Protein AF-A0A177IP87-F1 (afdb_monomer_lite)

Secondary structure (DSSP, 8-state):
--HHHHHHHHHHHHHHHHHHHHHHHHHHHHHHHHHHHHHHHHTT--HHHHHHHHT--HHHHHHHHHHHHHHHHHHHHHHGGGG----------

pLDDT: mean 85.13, std 15.01, range [49.0, 97.25]

Sequence (93 aa):
MNQKVQAVLKLKVEQFTEIAAQEEAIELATIESAKAIRKLQDNGVTMDEAADSTGLSVNRLRAIIKRAEELERLEDEDDSSESNMLDNSSENI

Organism: NCBI:txid1705

Structure (mmCIF, N/CA/C/O backbone):
data_AF-A0A177IP87-F1
#
_entry.id   AF-A0A177IP87-F1
#
loop_
_atom_site.group_PDB
_atom_site.id
_atom_site.type_symbol
_atom_site.label_atom_id
_atom_site.label_alt_id
_atom_site.label_comp_id
_atom_site.label_asym_id
_atom_site.label_entity_id
_atom_site.label_seq_id
_atom_site.pdbx_PDB_ins_code
_atom_site.Cartn_x
_atom_site.Cartn_y
_atom_site.Cartn_z
_atom_site.occupancy
_atom_site.B_iso_or_equiv
_atom_site.auth_seq_id
_atom_site.auth_comp_id
_atom_site.auth_asym_id
_atom_site.auth_atom_id
_atom_site.pdbx_PDB_model_num
ATOM 1 N N . MET A 1 1 ? 25.757 -7.435 -34.473 1.00 61.75 1 MET A N 1
ATOM 2 C CA . MET A 1 1 ? 24.868 -7.680 -33.314 1.00 61.75 1 MET A CA 1
ATOM 3 C C . MET A 1 1 ? 23.714 -8.559 -33.782 1.00 61.75 1 MET A C 1
ATOM 5 O O . MET A 1 1 ? 23.140 -8.265 -34.821 1.00 61.75 1 MET A O 1
ATOM 9 N N . ASN A 1 2 ? 23.452 -9.691 -33.124 1.00 85.00 2 ASN A N 1
ATOM 10 C CA . ASN A 1 2 ? 22.460 -10.665 -33.594 1.00 85.00 2 ASN A CA 1
ATOM 11 C C . ASN A 1 2 ? 21.036 -10.146 -33.306 1.00 85.00 2 ASN A C 1
ATOM 13 O O . ASN A 1 2 ? 20.689 -9.949 -32.143 1.00 85.00 2 ASN A O 1
ATOM 17 N N . GLN A 1 3 ? 20.219 -9.925 -34.344 1.00 81.50 3 GLN A N 1
ATOM 18 C CA . GLN A 1 3 ? 18.867 -9.352 -34.221 1.00 81.50 3 GLN A CA 1
ATOM 19 C C . GLN A 1 3 ? 17.953 -10.153 -33.277 1.00 81.50 3 GLN A C 1
ATOM 21 O O . GLN A 1 3 ? 17.139 -9.572 -32.564 1.00 81.50 3 GLN A O 1
ATOM 26 N N . LYS A 1 4 ? 18.132 -11.480 -33.196 1.00 80.00 4 LYS A N 1
ATOM 27 C CA . LYS A 1 4 ? 17.373 -12.327 -32.261 1.00 80.00 4 LYS A CA 1
ATOM 28 C C . LYS A 1 4 ? 17.726 -12.040 -30.800 1.00 80.00 4 LYS A C 1
ATOM 30 O O . LYS A 1 4 ? 16.850 -12.053 -29.944 1.00 80.00 4 LYS A O 1
ATOM 35 N N . VAL A 1 5 ? 18.996 -11.741 -30.519 1.00 87.38 5 VAL A N 1
ATOM 36 C CA . VAL A 1 5 ? 19.463 -11.388 -29.167 1.00 87.38 5 VAL A CA 1
ATOM 37 C C . VAL A 1 5 ? 18.930 -10.013 -28.757 1.00 87.38 5 VAL A C 1
ATOM 39 O O . VAL A 1 5 ? 18.489 -9.851 -27.625 1.00 87.38 5 VAL A O 1
ATOM 42 N N . GLN A 1 6 ? 18.892 -9.046 -29.682 1.00 81.94 6 GLN A N 1
ATOM 43 C CA . GLN A 1 6 ? 18.316 -7.719 -29.425 1.00 81.94 6 GLN A CA 1
ATOM 44 C C . GLN A 1 6 ? 16.816 -7.772 -29.114 1.00 81.94 6 GLN A C 1
ATOM 46 O O . GLN A 1 6 ? 16.370 -7.102 -28.189 1.00 81.94 6 GLN A O 1
ATOM 51 N N . ALA A 1 7 ? 16.049 -8.584 -29.847 1.00 84.94 7 ALA A N 1
ATOM 52 C CA . ALA A 1 7 ? 14.610 -8.721 -29.623 1.00 84.94 7 ALA A CA 1
ATOM 53 C C . ALA A 1 7 ? 14.286 -9.312 -28.239 1.00 84.94 7 ALA A C 1
ATOM 55 O O . ALA A 1 7 ? 13.416 -8.801 -27.540 1.00 84.94 7 ALA A O 1
ATOM 56 N N . VAL A 1 8 ? 15.024 -10.346 -27.815 1.00 88.75 8 VAL A N 1
ATOM 57 C CA . VAL A 1 8 ? 14.853 -10.949 -26.481 1.00 88.75 8 VAL A CA 1
ATOM 58 C C . VAL A 1 8 ? 15.261 -9.978 -25.377 1.00 88.75 8 VAL A C 1
ATOM 60 O O . VAL A 1 8 ? 14.575 -9.890 -24.362 1.00 88.75 8 VAL A O 1
ATOM 63 N N . LEU A 1 9 ? 16.364 -9.245 -25.563 1.00 88.38 9 LEU A N 1
ATOM 64 C CA . LEU A 1 9 ? 16.806 -8.253 -24.587 1.00 88.38 9 LEU A CA 1
ATOM 65 C C . LEU A 1 9 ? 15.766 -7.136 -24.430 1.00 88.38 9 LEU A C 1
ATOM 67 O O . LEU A 1 9 ? 15.421 -6.797 -23.304 1.00 88.38 9 LEU A O 1
ATOM 71 N N . LYS A 1 10 ? 15.222 -6.627 -25.543 1.00 90.62 10 LYS A N 1
ATOM 72 C CA . LYS A 1 10 ? 14.176 -5.598 -25.535 1.00 90.62 10 LYS A CA 1
ATOM 73 C C . LYS A 1 10 ? 12.918 -6.062 -24.795 1.00 90.62 10 LYS A C 1
ATOM 75 O O . LYS A 1 10 ? 12.471 -5.358 -23.900 1.00 90.62 10 LYS A O 1
ATOM 80 N N . LEU A 1 11 ? 12.412 -7.258 -25.106 1.00 91.69 11 LEU A N 1
ATOM 81 C CA . LEU A 1 11 ? 11.234 -7.820 -24.436 1.00 91.69 11 LEU A CA 1
ATOM 82 C C . LEU A 1 11 ? 11.436 -7.930 -22.920 1.00 91.69 11 LEU A C 1
ATOM 84 O O . LEU A 1 11 ? 10.552 -7.575 -22.150 1.00 91.69 11 LEU A O 1
ATOM 88 N N . LYS A 1 12 ? 12.608 -8.408 -22.483 1.00 92.38 12 LYS A N 1
ATOM 89 C CA . LYS A 1 12 ? 12.911 -8.515 -21.052 1.00 92.38 12 LYS A CA 1
ATOM 90 C C . LYS A 1 12 ? 12.948 -7.148 -20.375 1.00 92.38 12 LYS A C 1
ATOM 92 O O . LYS A 1 12 ? 12.429 -7.021 -19.277 1.00 92.38 12 LYS A O 1
ATOM 97 N N . VAL A 1 13 ? 13.541 -6.141 -21.021 1.00 91.25 13 VAL A N 1
ATOM 98 C CA . VAL A 1 13 ? 13.573 -4.769 -20.491 1.00 91.25 13 VAL A CA 1
ATOM 99 C C . VAL A 1 13 ? 12.158 -4.211 -20.345 1.00 91.25 13 VAL A C 1
ATOM 101 O O . VAL A 1 13 ? 11.828 -3.719 -19.275 1.00 91.25 13 VAL A O 1
ATOM 104 N N . GLU A 1 14 ? 11.309 -4.352 -21.366 1.00 93.12 14 GLU A N 1
ATOM 105 C CA . GLU A 1 14 ? 9.909 -3.905 -21.310 1.00 93.12 14 GLU A CA 1
ATOM 106 C C . GLU A 1 14 ? 9.141 -4.579 -20.161 1.00 93.12 14 GLU A C 1
ATOM 108 O O . GLU A 1 14 ? 8.453 -3.898 -19.405 1.00 93.12 14 GLU A O 1
ATOM 113 N N . GLN A 1 15 ? 9.328 -5.889 -19.968 1.00 89.81 15 GLN A N 1
ATOM 114 C CA . GLN A 1 15 ? 8.724 -6.628 -18.853 1.00 89.81 15 GLN A CA 1
ATOM 115 C C . GLN A 1 15 ? 9.201 -6.132 -17.481 1.00 89.81 15 GLN A C 1
ATOM 117 O O . GLN A 1 15 ? 8.391 -6.003 -16.569 1.00 89.81 15 GLN A O 1
ATOM 122 N N . PHE A 1 16 ? 10.496 -5.841 -17.316 1.00 91.75 16 PHE A N 1
ATOM 123 C CA . PHE A 1 16 ? 11.007 -5.291 -16.055 1.00 91.75 16 PHE A CA 1
ATOM 124 C C . PHE A 1 16 ? 10.449 -3.897 -15.769 1.00 91.75 16 PHE A C 1
ATOM 126 O O . PHE A 1 16 ? 10.092 -3.616 -14.631 1.00 91.75 16 PHE A O 1
ATOM 133 N N . THR A 1 17 ? 10.345 -3.040 -16.788 1.00 89.56 17 THR A N 1
ATOM 134 C CA . THR A 1 17 ? 9.753 -1.706 -16.634 1.00 89.56 17 THR A CA 1
ATOM 135 C C . THR A 1 17 ? 8.278 -1.787 -16.247 1.00 89.56 17 THR A C 1
ATOM 137 O O . THR A 1 17 ? 7.836 -1.027 -15.392 1.00 89.56 17 THR A O 1
ATOM 140 N N . GLU A 1 18 ? 7.521 -2.718 -16.832 1.00 92.94 18 GLU A N 1
ATOM 141 C CA . GLU A 1 18 ? 6.115 -2.926 -16.472 1.00 92.94 18 GLU A CA 1
ATOM 142 C C . GLU A 1 18 ? 5.956 -3.415 -15.026 1.00 92.94 18 GLU A C 1
ATOM 144 O O . GLU A 1 18 ? 5.109 -2.896 -14.304 1.00 92.94 18 GLU A O 1
ATOM 149 N N . ILE A 1 19 ? 6.788 -4.364 -14.585 1.00 91.12 19 ILE A N 1
ATOM 150 C CA . ILE A 1 19 ? 6.779 -4.845 -13.195 1.00 91.12 19 ILE A CA 1
ATOM 151 C C . ILE A 1 19 ? 7.110 -3.703 -12.232 1.00 91.12 19 ILE A C 1
ATOM 153 O O . ILE A 1 19 ? 6.373 -3.504 -11.273 1.00 91.12 19 ILE A O 1
ATOM 157 N N . ALA A 1 20 ? 8.153 -2.917 -12.515 1.00 86.75 20 ALA A N 1
ATOM 158 C CA . ALA A 1 20 ? 8.532 -1.783 -11.674 1.00 86.75 20 ALA A CA 1
ATOM 159 C C . ALA A 1 20 ? 7.392 -0.755 -11.548 1.00 86.75 20 ALA A C 1
ATOM 161 O O . ALA A 1 20 ? 7.071 -0.320 -10.447 1.00 86.75 20 ALA A O 1
ATOM 162 N N . ALA A 1 21 ? 6.716 -0.431 -12.657 1.00 89.38 21 ALA A N 1
ATOM 163 C CA . ALA A 1 21 ? 5.570 0.479 -12.638 1.00 89.38 21 ALA A CA 1
ATOM 164 C C . ALA A 1 21 ? 4.372 -0.087 -11.849 1.00 89.38 21 ALA A C 1
ATOM 166 O O . ALA A 1 21 ? 3.638 0.659 -11.200 1.00 89.38 21 ALA A O 1
ATOM 167 N N . GLN A 1 22 ? 4.150 -1.405 -11.897 1.00 92.25 22 GLN A N 1
ATOM 168 C CA . GLN A 1 22 ? 3.113 -2.060 -11.093 1.00 92.25 22 GLN A CA 1
ATOM 169 C C . GLN A 1 22 ? 3.459 -2.060 -9.601 1.00 92.25 22 GLN A C 1
ATOM 171 O O . GLN A 1 22 ? 2.569 -1.844 -8.780 1.00 92.25 22 GLN A O 1
ATOM 176 N N . GLU A 1 23 ? 4.724 -2.293 -9.248 1.00 91.56 23 GLU A N 1
ATOM 177 C CA . GLU A 1 23 ? 5.203 -2.239 -7.864 1.00 91.56 23 GLU A CA 1
ATOM 178 C C . GLU A 1 23 ? 5.004 -0.837 -7.272 1.00 91.56 23 GLU A C 1
ATOM 180 O O . GLU A 1 23 ?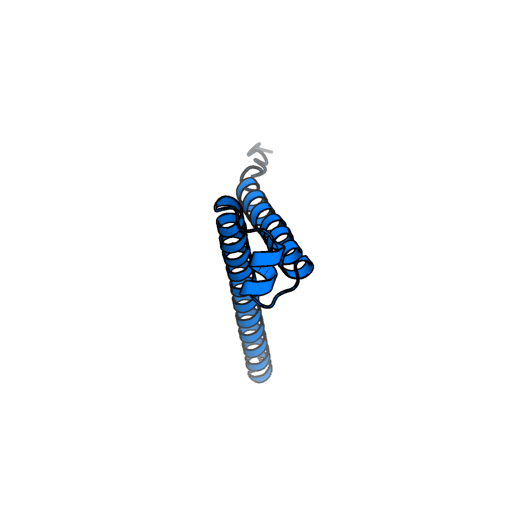 4.354 -0.714 -6.235 1.00 91.56 23 GLU A O 1
ATOM 185 N N . GLU A 1 24 ? 5.418 0.213 -7.986 1.00 88.25 24 GLU A N 1
ATOM 186 C CA . GLU A 1 24 ? 5.207 1.614 -7.587 1.00 88.25 24 GLU A CA 1
ATOM 187 C C . GLU A 1 24 ? 3.713 1.937 -7.385 1.00 88.25 24 GLU A C 1
ATOM 189 O O . GLU A 1 24 ? 3.310 2.522 -6.376 1.00 88.25 24 GLU A O 1
ATOM 194 N N . ALA A 1 25 ? 2.846 1.480 -8.297 1.00 91.25 25 ALA A N 1
ATOM 195 C CA . ALA A 1 25 ? 1.401 1.676 -8.170 1.00 91.25 25 ALA A CA 1
ATOM 196 C C . ALA A 1 25 ? 0.807 0.979 -6.928 1.00 91.25 25 ALA A C 1
ATOM 198 O O . ALA A 1 25 ? -0.109 1.510 -6.293 1.00 91.25 25 ALA A O 1
ATOM 199 N N . ILE A 1 26 ? 1.312 -0.206 -6.569 1.00 93.06 26 ILE A N 1
ATOM 200 C CA . ILE A 1 26 ? 0.887 -0.940 -5.367 1.00 93.06 26 ILE A CA 1
ATOM 201 C C . ILE A 1 26 ? 1.339 -0.213 -4.096 1.00 93.06 26 ILE A C 1
ATOM 203 O O . ILE A 1 26 ? 0.582 -0.159 -3.118 1.00 93.06 26 ILE A O 1
ATOM 207 N N . GLU A 1 27 ? 2.551 0.337 -4.090 1.00 93.19 27 GLU A N 1
ATOM 208 C CA . GLU A 1 27 ? 3.085 1.103 -2.961 1.00 93.19 27 GLU A CA 1
ATOM 209 C C . GLU A 1 27 ? 2.253 2.362 -2.710 1.00 93.19 27 GLU A C 1
ATOM 211 O O . GLU A 1 27 ? 1.747 2.546 -1.596 1.00 93.19 27 GLU A O 1
ATOM 216 N N . LEU A 1 28 ? 1.970 3.135 -3.762 1.00 93.69 28 LEU A N 1
ATOM 217 C CA . LEU A 1 28 ? 1.107 4.313 -3.677 1.00 93.69 28 LEU A CA 1
ATOM 218 C C . LEU A 1 28 ? -0.297 3.960 -3.158 1.00 93.69 28 LEU A C 1
ATOM 220 O O . LEU A 1 28 ? -0.794 4.578 -2.214 1.00 93.69 28 LEU A O 1
ATOM 224 N N . ALA A 1 29 ? -0.919 2.912 -3.710 1.00 93.62 29 ALA A N 1
ATOM 225 C CA . ALA A 1 29 ? -2.238 2.453 -3.271 1.00 93.62 29 ALA A CA 1
ATOM 226 C C . ALA A 1 29 ? -2.247 2.000 -1.798 1.00 93.62 29 ALA A C 1
ATOM 228 O O . ALA A 1 29 ? -3.248 2.168 -1.090 1.00 93.62 29 ALA A O 1
ATOM 229 N N . THR A 1 30 ? -1.137 1.435 -1.314 1.00 94.81 30 THR A N 1
ATOM 230 C CA . THR A 1 30 ? -0.979 1.031 0.090 1.00 94.81 30 THR A CA 1
ATOM 231 C C . THR A 1 30 ? -0.941 2.250 1.011 1.00 94.81 30 THR A C 1
ATOM 233 O O . THR A 1 30 ? -1.651 2.268 2.021 1.00 94.81 30 THR A O 1
ATOM 236 N N . ILE A 1 31 ? -0.179 3.283 0.641 1.00 94.62 31 ILE A N 1
ATOM 237 C CA . ILE A 1 31 ? -0.096 4.550 1.382 1.00 94.62 31 ILE A CA 1
ATOM 238 C C . ILE A 1 31 ? -1.464 5.244 1.424 1.00 94.62 31 ILE A C 1
ATOM 240 O O . ILE A 1 31 ? -1.934 5.640 2.493 1.00 94.62 31 ILE A O 1
ATOM 244 N N . GLU A 1 32 ? -2.152 5.352 0.286 1.00 96.00 32 GLU A N 1
ATOM 245 C CA . GLU A 1 32 ? -3.493 5.949 0.222 1.00 96.00 32 GLU A CA 1
ATOM 246 C C . GLU A 1 32 ? -4.512 5.188 1.078 1.00 96.00 32 GLU A C 1
ATOM 248 O O . GLU A 1 32 ? -5.294 5.798 1.817 1.00 96.00 32 GLU A O 1
ATOM 253 N N . SER A 1 33 ? -4.467 3.854 1.045 1.00 95.25 33 SER A N 1
ATOM 254 C CA . SER A 1 33 ? -5.325 3.008 1.879 1.00 95.25 33 SER A CA 1
ATOM 255 C C . SER A 1 33 ? -5.068 3.240 3.369 1.00 95.25 33 SER A C 1
ATOM 257 O O . SER A 1 33 ? -6.013 3.389 4.144 1.00 95.25 33 SER A O 1
ATOM 259 N N . ALA A 1 34 ? -3.801 3.329 3.785 1.00 96.06 34 ALA A N 1
ATOM 260 C CA . ALA A 1 34 ? -3.448 3.634 5.169 1.00 96.06 34 ALA A CA 1
ATOM 261 C C . ALA A 1 34 ? -3.933 5.027 5.598 1.00 96.06 34 ALA A C 1
ATOM 263 O O . ALA A 1 34 ? -4.488 5.167 6.690 1.00 96.06 34 ALA A O 1
ATOM 264 N N . LYS A 1 35 ? -3.806 6.043 4.732 1.00 95.69 35 LYS A N 1
ATOM 265 C CA . LYS A 1 35 ? -4.340 7.397 4.972 1.00 95.69 35 LYS A CA 1
ATOM 266 C C . LYS A 1 35 ? -5.857 7.382 5.166 1.00 95.69 35 LYS A C 1
ATOM 268 O O . LYS A 1 35 ? -6.362 8.026 6.086 1.00 95.69 35 LYS A O 1
ATOM 273 N N . ALA A 1 36 ? -6.586 6.622 4.348 1.00 95.06 36 ALA A N 1
ATOM 274 C CA . ALA A 1 36 ? -8.031 6.464 4.497 1.00 95.06 36 ALA A CA 1
ATOM 275 C C . ALA A 1 36 ? -8.405 5.791 5.830 1.00 95.06 36 ALA A C 1
ATOM 277 O O . ALA A 1 36 ? -9.306 6.272 6.518 1.00 95.06 36 ALA A O 1
ATOM 278 N N . ILE A 1 37 ? -7.687 4.734 6.230 1.00 94.31 37 ILE A N 1
ATOM 279 C CA . ILE A 1 37 ? -7.912 4.047 7.512 1.00 94.31 37 ILE A CA 1
ATOM 280 C C . ILE A 1 3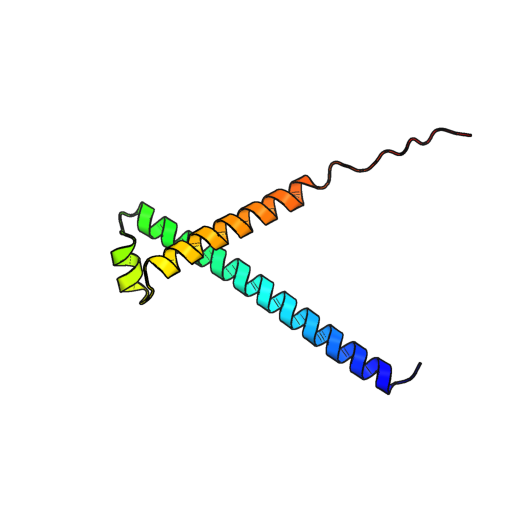7 ? -7.640 4.991 8.691 1.00 94.31 37 ILE A C 1
ATOM 282 O O . ILE A 1 37 ? -8.501 5.126 9.558 1.00 94.31 37 ILE A O 1
ATOM 286 N N . ARG A 1 38 ? -6.501 5.701 8.705 1.00 94.38 38 ARG A N 1
ATOM 287 C CA . ARG A 1 38 ? -6.165 6.686 9.754 1.00 94.38 38 ARG A CA 1
ATOM 288 C C . ARG A 1 38 ? -7.254 7.758 9.880 1.00 94.38 38 ARG A C 1
ATOM 290 O O . ARG A 1 38 ? -7.741 8.014 10.974 1.00 94.38 38 ARG A O 1
ATOM 297 N N . LYS A 1 39 ? -7.740 8.289 8.752 1.00 95.38 39 LYS A N 1
ATOM 298 C CA . LYS A 1 39 ? -8.840 9.266 8.732 1.00 95.38 39 LYS A CA 1
ATOM 299 C C . LYS A 1 39 ? -10.141 8.712 9.319 1.00 95.38 39 LYS A C 1
ATOM 301 O O . LYS A 1 39 ? -10.882 9.455 9.957 1.00 95.38 39 LYS A O 1
ATOM 306 N N . LEU A 1 40 ? -10.466 7.439 9.093 1.00 93.75 40 LEU A N 1
ATOM 307 C CA . LEU A 1 40 ? -11.627 6.812 9.734 1.00 93.75 40 LEU A CA 1
ATOM 308 C C . LEU A 1 40 ? -11.445 6.774 11.258 1.00 93.75 40 LEU A C 1
ATOM 310 O O . LEU A 1 40 ? -12.356 7.168 11.985 1.00 93.75 40 LEU A O 1
ATOM 314 N N . GLN A 1 41 ? -10.254 6.399 11.731 1.00 92.94 41 GLN A N 1
ATOM 315 C CA . GLN A 1 41 ? -9.932 6.381 13.161 1.00 92.94 41 GLN A CA 1
ATOM 316 C C . GLN A 1 41 ? -10.015 7.771 13.803 1.00 92.94 41 GLN A C 1
ATOM 318 O O . GLN A 1 41 ? -10.579 7.900 14.889 1.00 92.94 41 GLN A O 1
ATOM 323 N N . ASP A 1 42 ? -9.550 8.815 13.113 1.00 95.00 42 ASP A N 1
ATOM 324 C CA . ASP A 1 42 ? -9.657 10.208 13.576 1.00 95.00 42 ASP A CA 1
ATOM 325 C C . ASP A 1 42 ? -11.117 10.668 13.732 1.00 95.00 42 ASP A C 1
ATOM 327 O O . ASP A 1 42 ? -11.427 11.514 14.569 1.00 95.00 42 ASP A O 1
ATOM 331 N N . ASN A 1 43 ? -12.036 10.079 12.959 1.00 95.81 43 ASN A N 1
ATOM 332 C CA . ASN A 1 43 ? -13.479 10.308 13.071 1.00 95.81 43 ASN A CA 1
ATOM 333 C C . ASN A 1 43 ? -14.160 9.394 14.108 1.00 95.81 43 ASN A C 1
ATOM 335 O O . ASN A 1 43 ? -15.388 9.352 14.179 1.00 95.81 43 ASN A O 1
ATOM 339 N N . GLY A 1 44 ? -13.381 8.665 14.912 1.00 96.19 44 GLY A N 1
ATOM 340 C CA . GLY A 1 44 ? -13.876 7.780 15.964 1.00 96.19 44 GLY A CA 1
ATOM 341 C C . GLY A 1 44 ? -14.296 6.389 15.490 1.00 96.19 44 GLY A C 1
ATOM 342 O O . GLY A 1 44 ? -14.832 5.633 16.296 1.00 96.19 44 GLY A O 1
ATOM 343 N N . VAL A 1 45 ? -14.050 6.032 14.224 1.00 96.12 45 VAL A N 1
ATOM 344 C CA . VAL A 1 45 ? -14.324 4.683 13.709 1.00 96.12 45 VAL A CA 1
ATOM 345 C C . VAL A 1 45 ? -13.266 3.722 14.236 1.00 96.12 45 VAL A C 1
ATOM 347 O O . VAL A 1 45 ? -12.061 3.917 14.062 1.00 96.12 45 VAL A O 1
ATOM 350 N N . THR A 1 46 ? -13.708 2.655 14.884 1.00 96.62 46 THR A N 1
ATOM 351 C CA . THR A 1 46 ? -12.816 1.62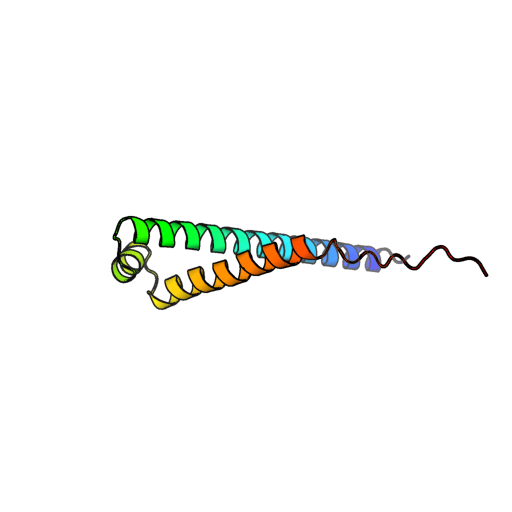1 15.405 1.00 96.62 46 THR A CA 1
ATOM 352 C C . THR A 1 46 ? -12.251 0.750 14.280 1.00 96.62 46 THR A C 1
ATOM 354 O O . THR A 1 46 ? -12.791 0.668 13.177 1.00 96.62 46 THR A O 1
ATOM 357 N N . MET A 1 47 ? -11.152 0.044 14.556 1.00 94.75 47 MET A N 1
ATOM 358 C CA . MET A 1 47 ? -10.569 -0.885 13.578 1.00 94.75 47 MET A CA 1
ATOM 359 C C . MET A 1 47 ? -11.499 -2.055 13.243 1.00 94.75 47 MET A C 1
ATOM 361 O O . MET A 1 47 ? -11.407 -2.588 12.141 1.00 94.75 47 MET A O 1
ATOM 365 N N . ASP A 1 48 ? -12.382 -2.437 14.167 1.00 96.75 48 ASP A N 1
ATOM 366 C CA . ASP A 1 48 ? -13.378 -3.486 13.948 1.00 96.75 48 ASP A CA 1
ATOM 367 C C . ASP A 1 48 ? -14.477 -2.998 12.986 1.00 96.75 48 ASP A C 1
ATOM 369 O O . ASP A 1 48 ? -14.787 -3.672 12.010 1.00 96.75 48 ASP A O 1
ATOM 373 N N . GLU A 1 49 ? -14.977 -1.770 13.155 1.00 96.62 49 GLU A N 1
ATOM 374 C CA . GLU A 1 49 ? -15.951 -1.163 12.229 1.00 96.62 49 GLU A CA 1
ATOM 375 C C . GLU A 1 49 ? -15.350 -0.902 10.835 1.00 96.62 49 GLU A C 1
ATOM 377 O O . GLU A 1 49 ? -16.004 -1.083 9.801 1.00 96.62 49 GLU A O 1
ATOM 382 N N . ALA A 1 50 ? -14.076 -0.504 10.778 1.00 93.88 50 ALA A N 1
ATOM 383 C CA . ALA A 1 50 ? -13.345 -0.382 9.520 1.00 93.88 50 ALA A CA 1
ATOM 384 C C . ALA A 1 50 ? -13.160 -1.753 8.838 1.00 93.88 50 ALA A C 1
ATOM 386 O O . ALA A 1 50 ? -13.280 -1.861 7.617 1.00 93.88 50 ALA A O 1
ATOM 387 N N . ALA A 1 51 ? -12.898 -2.811 9.609 1.00 94.62 51 ALA A N 1
ATOM 388 C CA . ALA A 1 51 ? -12.795 -4.182 9.107 1.00 94.62 51 ALA A CA 1
ATOM 389 C C . ALA A 1 51 ? -14.132 -4.662 8.523 1.00 94.62 51 ALA A C 1
ATOM 391 O O . ALA A 1 51 ? -14.176 -5.121 7.380 1.00 94.62 51 ALA A O 1
ATOM 392 N N . ASP A 1 52 ? -15.226 -4.446 9.252 1.00 94.75 52 ASP A N 1
ATOM 393 C CA . ASP A 1 52 ? -16.575 -4.818 8.822 1.00 94.75 52 ASP A CA 1
ATOM 394 C C . ASP A 1 52 ? -17.008 -4.072 7.550 1.00 94.75 52 ASP A C 1
ATOM 396 O O . ASP A 1 52 ? -17.553 -4.678 6.627 1.00 94.75 52 ASP A O 1
ATOM 400 N N . SER A 1 53 ? -16.725 -2.769 7.455 1.00 90.69 53 SER A N 1
ATOM 401 C CA . SER A 1 53 ? -17.094 -1.956 6.283 1.00 90.69 53 SER A CA 1
ATOM 402 C C . SER A 1 53 ? -16.268 -2.258 5.029 1.00 90.69 53 SER A C 1
ATOM 404 O O . SER A 1 53 ? -16.773 -2.123 3.914 1.00 90.69 53 SER A O 1
ATOM 406 N N . THR A 1 54 ? -15.013 -2.683 5.189 1.00 88.81 54 THR A N 1
ATOM 407 C CA . THR A 1 54 ? -14.111 -3.011 4.070 1.00 88.81 54 THR A CA 1
ATOM 408 C C . THR A 1 54 ? -14.125 -4.492 3.687 1.00 88.81 54 THR A C 1
ATOM 410 O O . THR A 1 54 ? -13.589 -4.857 2.640 1.00 88.81 54 THR A O 1
ATOM 413 N N . GLY A 1 55 ? -14.714 -5.358 4.517 1.00 93.50 55 GLY A N 1
ATOM 414 C CA . GLY A 1 55 ? -14.650 -6.814 4.356 1.00 93.50 55 GLY A CA 1
ATOM 415 C C . GLY A 1 55 ? -13.252 -7.395 4.602 1.00 93.50 55 GLY A C 1
ATOM 416 O O . GLY A 1 55 ? -12.970 -8.528 4.205 1.00 93.50 55 GLY A O 1
ATOM 417 N N . LEU A 1 56 ? -12.356 -6.628 5.228 1.00 93.94 56 LEU A N 1
ATOM 418 C CA . LEU A 1 56 ? -10.998 -7.046 5.563 1.00 93.94 56 LEU A CA 1
ATOM 419 C C . LEU A 1 56 ? -10.905 -7.431 7.036 1.00 93.94 56 LEU A C 1
ATOM 421 O O . LEU A 1 56 ? -11.648 -6.943 7.871 1.00 93.94 56 LEU A O 1
ATOM 425 N N . SER A 1 57 ? -9.934 -8.274 7.390 1.00 97.25 57 SER A N 1
ATOM 426 C CA . SER A 1 57 ? -9.635 -8.503 8.808 1.00 97.25 57 SER A CA 1
ATOM 427 C C . SER A 1 57 ? -8.891 -7.312 9.416 1.00 97.25 57 SER A C 1
ATOM 429 O O . SER A 1 57 ? -8.064 -6.678 8.756 1.00 97.25 57 SER A O 1
ATOM 431 N N . VAL A 1 58 ? -9.076 -7.087 10.716 1.00 96.25 58 VAL A N 1
ATOM 432 C CA . VAL A 1 58 ? -8.312 -6.095 11.496 1.00 96.25 58 VAL A CA 1
ATOM 433 C C . VAL A 1 58 ? -6.802 -6.272 11.317 1.00 96.25 58 VAL A C 1
ATOM 435 O O . VAL A 1 58 ? -6.068 -5.298 11.167 1.00 96.25 58 VAL A O 1
ATOM 438 N N . ASN A 1 59 ? -6.322 -7.519 11.274 1.00 97.00 59 ASN A N 1
ATOM 439 C CA . ASN A 1 59 ? -4.909 -7.817 11.035 1.00 97.00 59 ASN A CA 1
ATOM 440 C C . ASN A 1 59 ? -4.439 -7.326 9.662 1.00 97.00 59 ASN A C 1
ATOM 442 O O . ASN A 1 59 ? -3.321 -6.830 9.542 1.00 97.00 59 ASN A O 1
ATOM 446 N N . ARG A 1 60 ? -5.289 -7.432 8.634 1.00 96.44 60 ARG A N 1
ATOM 447 C CA . ARG A 1 60 ? -4.977 -6.929 7.294 1.00 96.44 60 ARG A CA 1
ATOM 448 C C . ARG A 1 60 ? -4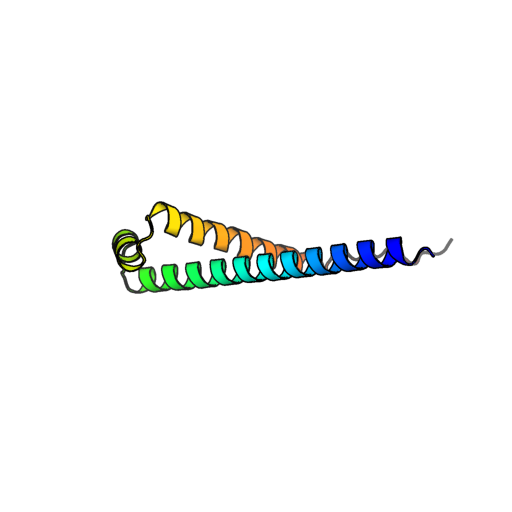.928 -5.403 7.271 1.00 96.44 60 ARG A C 1
ATOM 450 O O . ARG A 1 60 ? -3.992 -4.865 6.692 1.00 96.44 60 ARG A O 1
ATOM 457 N N . LEU A 1 61 ? -5.855 -4.723 7.949 1.00 96.62 61 LEU A N 1
ATOM 458 C CA . LEU A 1 61 ? -5.830 -3.260 8.087 1.00 96.62 61 LEU A CA 1
ATOM 459 C C . LEU A 1 61 ? -4.567 -2.776 8.813 1.00 96.62 61 LEU A C 1
ATOM 461 O O . LEU A 1 61 ? -3.896 -1.858 8.348 1.00 96.62 61 LEU A O 1
ATOM 465 N N . ARG A 1 62 ? -4.183 -3.442 9.910 1.00 96.19 62 ARG A N 1
ATOM 466 C CA . ARG A 1 62 ? -2.927 -3.148 10.625 1.00 96.19 62 ARG A CA 1
ATOM 467 C C . ARG A 1 62 ? -1.696 -3.381 9.752 1.00 96.19 62 ARG A C 1
ATOM 469 O O . ARG A 1 62 ? -0.760 -2.593 9.807 1.00 96.19 62 ARG A O 1
ATOM 476 N N . ALA A 1 63 ? -1.695 -4.444 8.949 1.00 96.88 63 ALA A N 1
ATOM 477 C CA . ALA A 1 63 ? -0.603 -4.723 8.023 1.00 96.88 63 ALA A CA 1
ATOM 478 C C . ALA A 1 63 ? -0.473 -3.641 6.939 1.00 96.88 63 ALA A C 1
ATOM 480 O O . ALA A 1 63 ? 0.647 -3.273 6.604 1.00 96.88 63 ALA A O 1
ATOM 481 N N . ILE A 1 64 ? -1.593 -3.110 6.433 1.00 95.88 64 ILE A N 1
ATOM 482 C CA . ILE A 1 64 ? -1.604 -1.994 5.474 1.00 95.88 64 ILE A CA 1
ATOM 483 C C . ILE A 1 64 ? -0.986 -0.742 6.102 1.00 95.88 64 ILE A C 1
ATOM 485 O O . ILE A 1 64 ? -0.077 -0.166 5.515 1.00 95.88 64 ILE A O 1
ATOM 489 N N . ILE A 1 65 ? -1.418 -0.361 7.311 1.00 96.19 65 ILE A N 1
ATOM 490 C CA . ILE A 1 65 ? -0.866 0.812 8.011 1.00 96.19 65 ILE A CA 1
ATOM 491 C C . ILE A 1 65 ? 0.634 0.648 8.254 1.00 96.19 65 ILE A C 1
ATOM 493 O O . ILE A 1 65 ? 1.409 1.528 7.899 1.00 96.19 65 ILE A O 1
ATOM 497 N N . LYS A 1 66 ? 1.054 -0.505 8.788 1.00 96.50 66 LYS A N 1
ATOM 498 C CA . LYS A 1 66 ? 2.471 -0.776 9.044 1.00 96.50 66 LYS A CA 1
ATOM 499 C C . LYS A 1 66 ? 3.304 -0.720 7.759 1.00 96.50 66 LYS A C 1
ATOM 501 O O . LYS A 1 66 ? 4.399 -0.172 7.765 1.00 96.50 66 LYS A O 1
ATOM 506 N N . ARG A 1 67 ? 2.801 -1.286 6.656 1.00 95.62 67 ARG A N 1
ATOM 507 C CA . ARG A 1 67 ? 3.511 -1.250 5.373 1.00 95.62 67 ARG A CA 1
ATOM 508 C C . ARG A 1 67 ? 3.618 0.175 4.835 1.00 95.62 67 ARG A C 1
ATOM 510 O O . ARG A 1 67 ? 4.675 0.526 4.333 1.00 95.62 67 ARG A O 1
ATOM 517 N N . ALA A 1 68 ? 2.570 0.985 4.964 1.00 95.94 68 ALA A N 1
ATOM 518 C CA . ALA A 1 68 ? 2.629 2.394 4.586 1.00 95.94 68 ALA A CA 1
ATOM 519 C C . ALA A 1 68 ? 3.677 3.164 5.406 1.00 95.94 68 ALA A C 1
ATOM 521 O O . ALA A 1 68 ? 4.443 3.911 4.824 1.00 95.94 68 ALA A O 1
ATOM 522 N N . GLU A 1 69 ? 3.791 2.920 6.716 1.00 94.38 69 GLU A N 1
ATOM 523 C CA . GLU A 1 69 ? 4.835 3.535 7.562 1.00 94.38 69 GLU A CA 1
ATOM 524 C C . GLU A 1 69 ? 6.251 3.138 7.140 1.00 94.38 69 GLU A C 1
ATOM 526 O O . GLU A 1 69 ? 7.179 3.940 7.203 1.00 94.38 69 GLU A O 1
ATOM 531 N N . GLU A 1 70 ? 6.435 1.885 6.723 1.00 94.94 70 GLU A N 1
ATOM 532 C CA . GLU A 1 70 ? 7.713 1.425 6.185 1.00 94.94 70 GLU A CA 1
ATOM 533 C C . GLU A 1 70 ? 8.053 2.105 4.856 1.00 94.94 70 GLU A C 1
ATOM 535 O O . GLU A 1 70 ? 9.217 2.432 4.657 1.00 94.94 70 GLU A O 1
ATOM 540 N N . LEU A 1 71 ? 7.063 2.313 3.981 1.00 91.75 71 LEU A N 1
ATOM 541 C CA . LEU A 1 71 ? 7.232 2.991 2.693 1.00 91.75 71 LEU A CA 1
ATOM 542 C C . LEU A 1 71 ? 7.509 4.491 2.871 1.00 91.75 71 LEU A C 1
ATOM 544 O O . LEU A 1 71 ? 8.487 4.983 2.327 1.00 91.75 71 LEU A O 1
ATOM 548 N N . GLU A 1 72 ? 6.721 5.183 3.700 1.00 88.62 72 GLU A N 1
ATOM 549 C CA . GLU A 1 72 ? 6.892 6.614 4.006 1.00 88.62 72 GLU A CA 1
ATOM 550 C C . GLU A 1 72 ? 8.299 6.892 4.580 1.00 88.62 72 GLU A C 1
ATOM 552 O O . GLU A 1 72 ? 8.962 7.843 4.186 1.00 88.62 72 GLU A O 1
ATOM 557 N N . ARG A 1 73 ? 8.816 6.006 5.442 1.00 87.62 73 ARG A N 1
ATOM 558 C CA . ARG A 1 73 ? 10.183 6.125 5.976 1.00 87.62 73 ARG A CA 1
ATOM 559 C C . ARG A 1 73 ? 11.274 5.904 4.921 1.00 87.62 73 ARG A C 1
ATOM 561 O O . ARG A 1 73 ? 12.337 6.502 5.030 1.00 87.62 73 ARG A O 1
ATOM 568 N N . LEU A 1 74 ? 11.053 5.013 3.954 1.00 80.94 74 LEU A N 1
ATOM 569 C CA . LEU A 1 74 ? 12.022 4.771 2.880 1.00 80.94 74 LEU A CA 1
ATOM 570 C C . LEU A 1 74 ? 12.108 5.971 1.924 1.00 80.94 74 LEU A C 1
ATOM 572 O O . LEU A 1 74 ? 13.207 6.282 1.476 1.00 80.94 74 LEU A O 1
ATOM 576 N N . GLU A 1 75 ? 10.993 6.666 1.671 1.00 73.56 75 GLU A N 1
ATOM 577 C CA . GLU A 1 75 ? 10.984 7.929 0.913 1.00 73.56 75 GLU A CA 1
ATOM 578 C C . GLU A 1 75 ? 11.784 9.026 1.638 1.00 73.56 75 GLU A C 1
ATOM 580 O O . GLU A 1 75 ? 12.617 9.690 1.023 1.00 73.56 75 GLU A O 1
ATOM 585 N N . ASP A 1 76 ? 11.609 9.162 2.957 1.00 65.69 76 ASP A N 1
ATOM 586 C CA . ASP A 1 76 ? 12.350 10.140 3.770 1.00 65.69 76 ASP A CA 1
ATOM 587 C C . ASP A 1 76 ? 13.870 9.842 3.839 1.00 65.69 76 ASP A C 1
ATOM 589 O O . ASP A 1 76 ? 14.691 10.754 3.981 1.00 65.69 76 ASP A O 1
ATOM 593 N N . GLU A 1 77 ? 14.271 8.567 3.756 1.00 60.81 77 GLU A N 1
ATOM 594 C CA . GLU A 1 77 ? 15.681 8.145 3.774 1.00 60.81 77 GLU A CA 1
ATOM 595 C C . GLU A 1 77 ? 16.406 8.469 2.440 1.00 60.81 77 GLU A C 1
ATOM 597 O O . GLU A 1 77 ? 17.591 8.824 2.471 1.00 60.81 77 GLU A O 1
ATOM 602 N N . ASP A 1 78 ? 15.717 8.453 1.291 1.00 53.19 78 ASP A N 1
ATOM 603 C CA . ASP A 1 78 ? 16.299 8.761 -0.034 1.00 53.19 78 ASP A CA 1
ATOM 604 C C . ASP A 1 78 ? 16.592 10.274 -0.216 1.00 53.19 78 ASP A C 1
ATOM 606 O O . ASP A 1 78 ? 17.635 10.644 -0.759 1.00 53.19 78 ASP A O 1
ATOM 610 N N . ASP A 1 79 ? 15.774 11.167 0.363 1.00 51.84 79 ASP A N 1
ATOM 611 C CA . ASP A 1 79 ? 15.975 12.636 0.324 1.00 51.84 79 ASP A CA 1
ATOM 612 C C . ASP A 1 79 ? 17.166 13.102 1.202 1.00 51.84 79 ASP A C 1
ATOM 614 O O . ASP A 1 79 ? 17.796 14.136 0.967 1.00 51.84 79 ASP A O 1
ATOM 618 N N . SER A 1 80 ? 17.546 12.312 2.215 1.00 51.25 80 SER A N 1
ATOM 619 C CA . SER A 1 80 ? 18.695 12.603 3.095 1.00 51.25 80 SER A CA 1
ATOM 620 C C . SER A 1 80 ? 20.058 12.177 2.518 1.00 51.25 80 SER A C 1
ATOM 622 O O . SER A 1 80 ? 21.110 12.460 3.105 1.00 51.25 80 SER A O 1
ATOM 624 N N . SER A 1 81 ? 20.057 11.533 1.347 1.00 52.22 81 SER A N 1
ATOM 625 C CA . SER A 1 81 ? 21.239 10.919 0.729 1.00 52.22 81 SER A CA 1
ATOM 626 C C . SER A 1 81 ? 22.053 11.867 -0.172 1.00 52.22 81 SER A C 1
ATOM 628 O O . SER A 1 81 ? 23.155 11.513 -0.596 1.00 52.22 81 SER A O 1
ATOM 630 N N . GLU A 1 82 ? 21.589 13.101 -0.412 1.00 57.75 82 GLU A N 1
ATOM 631 C CA . GLU A 1 82 ? 22.303 14.094 -1.241 1.00 57.75 82 GLU A CA 1
ATOM 632 C C . GLU A 1 82 ? 23.484 14.812 -0.546 1.00 57.75 82 GLU A C 1
ATOM 634 O O . GLU A 1 82 ? 24.248 15.515 -1.204 1.00 57.75 82 GLU A O 1
ATOM 639 N N . SER A 1 83 ? 23.718 14.633 0.760 1.00 53.97 83 SER A N 1
ATOM 640 C CA . SER A 1 83 ? 24.747 15.405 1.500 1.00 53.97 83 SER A CA 1
ATOM 641 C C . SER A 1 83 ? 26.085 14.697 1.752 1.00 53.97 83 SER A C 1
ATOM 643 O O . SER A 1 83 ? 26.796 15.049 2.691 1.00 53.97 83 SER A O 1
ATOM 645 N N . ASN A 1 84 ? 26.480 13.732 0.919 1.00 56.31 84 ASN A N 1
ATOM 646 C CA . ASN A 1 84 ? 27.842 13.184 0.982 1.00 56.31 84 ASN A CA 1
ATOM 647 C C . ASN A 1 84 ? 28.523 13.145 -0.391 1.00 56.31 84 ASN A C 1
ATOM 649 O O . ASN A 1 84 ? 29.162 12.153 -0.757 1.00 56.31 84 ASN A O 1
ATOM 653 N N . MET A 1 85 ? 28.418 14.247 -1.149 1.00 71.69 85 MET A N 1
ATOM 654 C CA . MET A 1 85 ? 29.433 14.544 -2.158 1.00 71.69 85 MET A CA 1
ATOM 655 C C . MET A 1 85 ? 30.771 14.615 -1.427 1.00 71.69 85 MET A C 1
ATOM 657 O O . MET A 1 85 ? 31.065 15.559 -0.701 1.00 71.69 85 MET 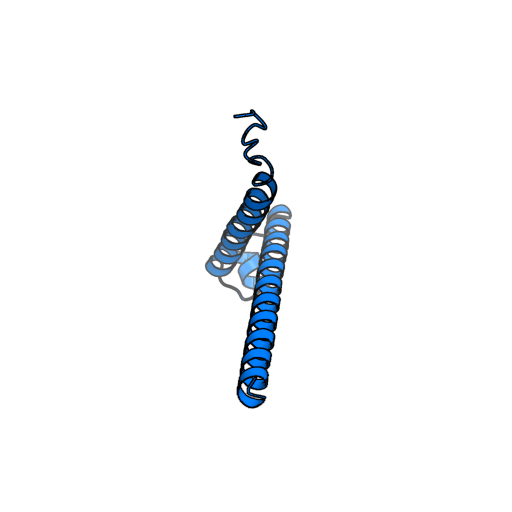A O 1
ATOM 661 N N . LEU A 1 86 ? 31.548 13.543 -1.564 1.00 59.38 86 LEU A N 1
ATOM 662 C C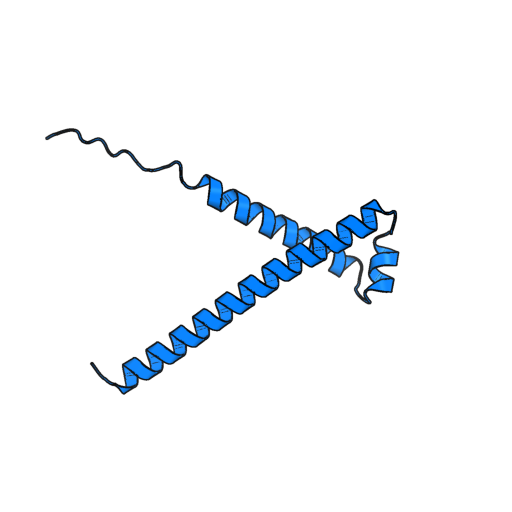A . LEU A 1 86 ? 32.940 13.509 -1.171 1.00 59.38 86 LEU A CA 1
ATOM 663 C C . LEU A 1 86 ? 33.647 14.566 -2.014 1.00 59.38 86 LEU A C 1
ATOM 665 O O . LEU A 1 86 ? 34.042 14.298 -3.151 1.00 59.38 86 LEU A O 1
ATOM 669 N N . ASP A 1 87 ? 33.796 15.754 -1.431 1.00 61.81 87 ASP A N 1
ATOM 670 C CA . ASP A 1 87 ? 34.795 16.746 -1.789 1.00 61.81 87 ASP A CA 1
ATOM 671 C C . ASP A 1 87 ? 36.161 16.080 -1.604 1.00 61.81 87 ASP A C 1
ATOM 673 O O . ASP A 1 87 ? 36.870 16.302 -0.624 1.00 61.81 87 ASP A O 1
ATOM 677 N N . ASN A 1 88 ? 36.531 15.184 -2.521 1.00 55.22 88 ASN A N 1
ATOM 678 C CA . ASN A 1 88 ? 37.907 14.755 -2.641 1.00 55.22 88 ASN A CA 1
ATOM 679 C C . ASN A 1 88 ? 38.631 15.931 -3.283 1.00 55.22 88 ASN A C 1
ATOM 681 O O . ASN A 1 88 ? 38.728 16.062 -4.504 1.00 55.22 88 ASN A O 1
ATOM 685 N N . SER A 1 89 ? 38.991 16.835 -2.378 1.00 49.00 89 SER A N 1
ATOM 686 C CA . SER A 1 89 ? 39.929 17.929 -2.455 1.00 49.00 89 SER A CA 1
ATOM 687 C C . SER A 1 89 ? 40.661 17.977 -3.782 1.00 49.00 89 SER A C 1
ATOM 689 O O . SER A 1 89 ? 41.496 17.132 -4.106 1.00 49.00 89 SER A O 1
ATOM 691 N N . SER A 1 90 ? 40.386 19.044 -4.520 1.00 60.06 90 SER A N 1
ATOM 692 C CA . SER A 1 90 ? 41.312 19.572 -5.509 1.00 60.06 90 SER A CA 1
ATOM 693 C C . SER A 1 90 ? 42.582 20.050 -4.786 1.00 60.06 90 SER A C 1
ATOM 695 O O . SER A 1 90 ? 42.769 21.241 -4.580 1.00 60.06 90 SER A O 1
ATOM 697 N N . GLU A 1 91 ? 43.444 19.126 -4.363 1.00 66.88 91 GLU A N 1
ATOM 698 C CA . GLU A 1 91 ? 44.795 19.404 -3.865 1.00 66.88 91 GLU A CA 1
ATOM 699 C C . GLU A 1 91 ? 45.808 18.584 -4.672 1.00 66.88 91 GLU A C 1
ATOM 701 O O . GLU A 1 91 ? 46.245 17.499 -4.309 1.00 66.88 91 GLU A O 1
ATOM 706 N N . ASN A 1 92 ? 46.105 19.114 -5.856 1.00 49.00 92 ASN A N 1
ATOM 707 C CA . ASN A 1 92 ? 47.463 19.433 -6.292 1.00 49.00 92 ASN A CA 1
ATOM 708 C C . ASN A 1 92 ? 48.607 18.534 -5.750 1.00 49.00 92 ASN A C 1
ATOM 710 O O . ASN A 1 92 ? 49.186 18.855 -4.711 1.00 49.00 92 ASN A O 1
ATOM 714 N N . ILE A 1 93 ? 48.999 17.502 -6.516 1.00 49.34 93 ILE A N 1
ATOM 715 C CA . ILE A 1 93 ? 50.367 16.934 -6.582 1.00 49.34 93 ILE A CA 1
ATOM 716 C C . ILE A 1 93 ? 50.702 16.634 -8.044 1.00 49.34 93 ILE A C 1
ATOM 718 O O . ILE A 1 93 ? 49.887 15.946 -8.699 1.00 49.34 93 ILE A O 1
#

Radius of gyration: 22.14 Å; chains: 1; bounding box: 68×32×50 Å

Foldseek 3Di:
DDVVVVVVVVVVVVVVVVVVVVVVVVLVVLLVLLVVVVVCVVVVHDLVNVCVVVVHDSVVNVVSNVSNVVSVVVVVVVVVPPPPPPCPDPDDD